Protein AF-A0A6N9J3W2-F1 (afdb_monomer_lite)

Foldseek 3Di:
DPPFQKWKFKAAPVQAGPDTDPSNCVVQNDRPPDGNCCRQPVDPDDDPDDQLVVCLVVQDWDWDWDDSDPQWIWTWIWHADDDDGRMIMIITTTD

Secondary structure (DSSP, 8-state):
-----EEEEEEETTSB--EE-HHHHHHH---TT-BHHHHHS--SS--SS-HHHHHHHHTS-EEEEEE-SSS-EEEEEEEEPSSS--EEEEEEEE-

Structure (mmCIF, N/CA/C/O backbone):
data_AF-A0A6N9J3W2-F1
#
_entry.id   AF-A0A6N9J3W2-F1
#
loop_
_atom_site.group_PDB
_atom_site.id
_atom_site.type_symbol
_atom_site.label_atom_id
_atom_site.label_alt_id
_atom_site.label_comp_id
_atom_site.label_asym_id
_atom_site.label_entity_id
_atom_site.label_seq_id
_atom_site.pdbx_PDB_ins_code
_atom_site.Cartn_x
_atom_site.Cartn_y
_atom_site.Cartn_z
_atom_site.occupancy
_atom_site.B_iso_or_equiv
_atom_site.auth_seq_id
_atom_site.auth_comp_id
_atom_site.auth_asym_id
_atom_site.auth_atom_id
_atom_site.pdbx_PDB_model_num
ATOM 1 N N . MET A 1 1 ? 11.668 14.202 20.004 1.00 42.97 1 MET A N 1
ATOM 2 C CA . MET A 1 1 ? 11.792 13.328 18.826 1.00 42.97 1 MET A CA 1
ATOM 3 C C . MET A 1 1 ? 10.436 12.674 18.712 1.00 42.97 1 MET A C 1
ATOM 5 O O . MET A 1 1 ? 10.116 11.869 19.574 1.00 42.97 1 MET A O 1
ATOM 9 N N . SER A 1 2 ? 9.568 13.180 17.839 1.00 49.34 2 SER A N 1
ATOM 10 C CA . SER A 1 2 ? 8.323 12.484 17.513 1.00 49.34 2 SER A CA 1
ATOM 11 C C . SER A 1 2 ? 8.719 11.138 16.918 1.00 49.34 2 SER A C 1
ATOM 13 O O . SER A 1 2 ? 9.572 11.113 16.034 1.00 49.34 2 SER A O 1
ATOM 15 N N . ASP A 1 3 ? 8.186 10.037 17.443 1.00 60.00 3 ASP A N 1
ATOM 16 C CA . ASP A 1 3 ? 8.301 8.745 16.770 1.00 60.00 3 ASP A CA 1
ATOM 17 C C . ASP A 1 3 ? 7.606 8.896 15.411 1.00 60.00 3 ASP A C 1
ATOM 19 O O . ASP A 1 3 ? 6.378 8.972 15.342 1.00 60.00 3 ASP A O 1
ATOM 23 N N . GLU A 1 4 ? 8.386 9.036 14.338 1.00 69.31 4 GLU A N 1
ATOM 24 C CA . GLU A 1 4 ? 7.859 9.026 12.974 1.00 69.31 4 GLU A CA 1
ATOM 25 C C . GLU A 1 4 ? 7.137 7.691 12.772 1.00 69.31 4 GLU A C 1
ATOM 27 O O . GLU A 1 4 ? 7.733 6.612 12.833 1.00 69.31 4 GLU A O 1
ATOM 32 N N . THR A 1 5 ? 5.817 7.753 12.603 1.00 85.00 5 THR A N 1
ATOM 33 C CA . THR A 1 5 ? 5.004 6.557 12.404 1.00 85.00 5 THR A CA 1
ATOM 34 C C . THR A 1 5 ? 5.171 6.104 10.962 1.00 85.00 5 THR A C 1
ATOM 36 O O . THR A 1 5 ? 4.696 6.755 10.037 1.00 85.00 5 THR A O 1
ATOM 39 N N . ILE A 1 6 ? 5.850 4.975 10.763 1.00 93.00 6 ILE A N 1
ATOM 40 C CA . ILE A 1 6 ? 6.031 4.392 9.432 1.00 93.00 6 ILE A CA 1
ATOM 41 C C . ILE A 1 6 ? 4.866 3.444 9.141 1.00 93.00 6 ILE A C 1
ATOM 43 O O . ILE A 1 6 ? 4.669 2.429 9.820 1.00 93.00 6 ILE A O 1
ATOM 47 N N . LEU A 1 7 ? 4.106 3.756 8.097 1.00 96.38 7 LEU A N 1
ATOM 48 C CA . LEU A 1 7 ? 3.037 2.904 7.584 1.00 96.38 7 LEU A CA 1
ATOM 49 C C . LEU A 1 7 ? 3.657 1.941 6.568 1.00 96.38 7 LEU A C 1
ATOM 51 O O . LEU A 1 7 ? 4.403 2.366 5.688 1.00 96.38 7 LEU A O 1
ATOM 55 N N . ILE A 1 8 ? 3.376 0.645 6.684 1.00 97.06 8 ILE A N 1
ATOM 56 C CA . ILE A 1 8 ? 3.968 -0.369 5.802 1.00 97.06 8 ILE A CA 1
ATOM 57 C C . ILE A 1 8 ? 2.869 -1.272 5.274 1.00 97.06 8 ILE A C 1
ATOM 59 O O . ILE A 1 8 ? 2.076 -1.803 6.056 1.00 97.06 8 ILE A O 1
ATOM 63 N N . HIS A 1 9 ? 2.867 -1.503 3.964 1.00 97.25 9 HIS A N 1
ATOM 64 C CA . HIS A 1 9 ? 2.032 -2.529 3.359 1.00 97.25 9 HIS A CA 1
ATOM 65 C C . HIS A 1 9 ? 2.759 -3.285 2.246 1.00 97.25 9 HIS A C 1
ATOM 67 O O . HIS A 1 9 ? 3.669 -2.762 1.604 1.00 97.25 9 HIS A O 1
ATOM 73 N N . LEU A 1 10 ? 2.349 -4.535 2.034 1.00 95.75 10 LEU A N 1
ATOM 74 C CA . LEU A 1 10 ? 2.690 -5.295 0.841 1.00 95.75 10 LEU A CA 1
ATOM 75 C C . LEU A 1 10 ? 1.583 -5.106 -0.191 1.00 95.75 10 LEU A C 1
ATOM 77 O O . LEU A 1 10 ? 0.412 -5.185 0.167 1.00 95.75 10 LEU A O 1
ATOM 81 N N . GLN A 1 11 ? 1.932 -4.917 -1.460 1.00 95.00 11 GLN A N 1
ATOM 82 C CA . GLN A 1 11 ? 0.966 -4.809 -2.554 1.00 95.00 11 GLN A CA 1
ATOM 83 C C . GLN A 1 11 ? 1.235 -5.864 -3.626 1.00 95.00 11 GLN A C 1
ATOM 85 O O . GLN A 1 11 ? 2.362 -5.996 -4.104 1.00 95.00 11 GLN A O 1
ATOM 90 N N . ALA A 1 12 ? 0.189 -6.576 -4.043 1.00 93.31 12 ALA A N 1
ATOM 91 C CA . ALA A 1 12 ? 0.239 -7.531 -5.145 1.00 93.31 12 ALA A CA 1
ATOM 92 C C . ALA A 1 12 ? -0.120 -6.901 -6.501 1.00 93.31 12 ALA A C 1
ATOM 94 O O . ALA A 1 12 ? -0.765 -5.853 -6.581 1.00 93.31 12 ALA A O 1
ATOM 95 N N . GLN A 1 13 ? 0.248 -7.582 -7.590 1.00 91.06 13 GLN A N 1
ATOM 96 C CA . GLN A 1 13 ? -0.075 -7.165 -8.964 1.00 91.06 13 GLN A CA 1
ATOM 97 C C . GLN A 1 13 ? -1.579 -7.137 -9.282 1.00 91.06 13 GLN A C 1
ATOM 99 O O . GLN A 1 13 ? -1.991 -6.488 -10.239 1.00 91.06 13 GLN A O 1
ATOM 104 N N . ASP A 1 14 ? -2.413 -7.811 -8.491 1.00 93.12 14 ASP A N 1
ATOM 105 C CA . ASP A 1 14 ? -3.873 -7.767 -8.618 1.00 93.12 14 ASP A CA 1
ATOM 106 C C . ASP A 1 14 ? -4.516 -6.673 -7.738 1.00 93.12 14 ASP A C 1
ATOM 108 O O . ASP A 1 14 ? -5.732 -6.679 -7.519 1.00 93.12 14 ASP A O 1
ATOM 112 N N . TYR A 1 15 ? -3.697 -5.748 -7.225 1.00 94.88 15 TYR A N 1
ATOM 113 C CA . TYR A 1 15 ? -4.050 -4.640 -6.334 1.00 94.88 15 TYR A CA 1
ATOM 114 C C . TYR A 1 15 ? -4.475 -5.041 -4.918 1.00 94.88 15 TYR A C 1
ATOM 116 O O . TYR A 1 15 ? -4.908 -4.171 -4.166 1.00 94.88 15 TYR A O 1
ATOM 124 N N . THR A 1 16 ? -4.384 -6.313 -4.520 1.00 96.12 16 THR A N 1
ATOM 125 C CA . THR A 1 16 ? -4.606 -6.670 -3.109 1.00 96.12 16 THR A CA 1
ATOM 126 C C . THR A 1 16 ? -3.482 -6.156 -2.220 1.00 96.12 16 THR A C 1
ATOM 128 O O . THR A 1 16 ? -2.333 -6.024 -2.650 1.00 96.12 16 THR A O 1
ATOM 131 N N . ILE A 1 17 ? -3.830 -5.897 -0.961 1.00 97.12 17 ILE A N 1
ATOM 132 C CA . ILE A 1 17 ? -2.876 -5.659 0.119 1.00 97.12 17 ILE A CA 1
ATOM 133 C C . ILE A 1 17 ? -2.855 -6.923 0.992 1.00 97.12 17 ILE A C 1
ATOM 135 O O . ILE A 1 17 ? -3.673 -7.036 1.904 1.00 97.12 17 ILE A O 1
ATOM 139 N N . PRO A 1 18 ? -2.002 -7.928 0.702 1.00 95.62 18 PRO A N 1
ATOM 140 C CA . PRO A 1 18 ? -1.977 -9.181 1.465 1.00 95.62 18 PRO A CA 1
ATOM 141 C C . PRO A 1 18 ? -1.480 -9.015 2.904 1.00 95.62 18 PRO A C 1
ATOM 143 O O . PRO A 1 18 ? -1.728 -9.880 3.742 1.00 95.62 18 PRO A O 1
ATOM 146 N N . TRP A 1 19 ? -0.763 -7.930 3.200 1.00 96.75 19 TRP A N 1
ATOM 147 C CA . TRP A 1 19 ? -0.279 -7.633 4.541 1.00 96.75 19 TRP A CA 1
ATOM 148 C C . TRP A 1 19 ? -0.076 -6.132 4.731 1.00 96.75 19 TRP A C 1
ATOM 150 O O . TRP A 1 19 ? 0.338 -5.438 3.805 1.00 96.75 19 TRP A O 1
ATOM 160 N N . ALA A 1 20 ? -0.317 -5.648 5.946 1.00 98.12 20 ALA A N 1
ATOM 161 C CA . ALA A 1 20 ? 0.042 -4.306 6.380 1.00 98.12 20 ALA A CA 1
ATOM 162 C C . ALA A 1 20 ? 0.311 -4.295 7.889 1.00 98.12 20 ALA A C 1
ATOM 164 O O . ALA A 1 20 ? -0.255 -5.121 8.617 1.00 98.12 20 ALA A O 1
ATOM 165 N N . ASN A 1 21 ? 1.152 -3.369 8.353 1.00 97.50 21 ASN A N 1
ATOM 166 C CA . ASN A 1 21 ? 1.410 -3.189 9.779 1.00 97.50 21 ASN A CA 1
ATOM 167 C C . ASN A 1 21 ? 0.231 -2.502 10.495 1.00 97.50 21 ASN A C 1
ATOM 169 O O . ASN A 1 21 ? -0.674 -1.949 9.864 1.00 97.50 21 ASN A O 1
ATOM 173 N N . ASP A 1 22 ? 0.241 -2.529 11.830 1.00 96.38 22 ASP A N 1
ATOM 174 C CA . ASP A 1 22 ? -0.846 -1.954 12.634 1.00 96.38 22 ASP A CA 1
ATOM 175 C C . ASP A 1 22 ? -0.977 -0.445 12.428 1.00 96.38 22 ASP A C 1
ATOM 177 O O . ASP A 1 22 ? -2.090 0.065 12.367 1.00 96.38 22 ASP A O 1
ATOM 181 N N . ALA A 1 23 ? 0.139 0.266 12.239 1.00 95.88 23 ALA A N 1
ATOM 182 C CA . ALA A 1 23 ? 0.115 1.689 11.914 1.00 95.88 23 ALA A CA 1
ATOM 183 C C . ALA A 1 23 ? -0.710 1.958 10.646 1.00 95.88 23 ALA A C 1
ATOM 185 O O . ALA A 1 23 ? -1.613 2.794 10.662 1.00 95.88 23 ALA A O 1
ATOM 186 N N . PHE A 1 24 ? -0.456 1.206 9.568 1.00 97.12 24 PHE A N 1
ATOM 187 C CA . PHE A 1 24 ? -1.203 1.326 8.317 1.00 97.12 24 PHE A CA 1
ATOM 188 C C . PHE A 1 24 ? -2.694 1.071 8.531 1.00 97.12 24 PHE A C 1
ATOM 190 O O . PHE A 1 24 ? -3.529 1.860 8.092 1.00 97.12 24 PHE A O 1
ATOM 197 N N . LYS A 1 25 ? -3.037 -0.007 9.243 1.00 96.81 25 LYS A N 1
ATOM 198 C CA . LYS A 1 25 ? -4.437 -0.368 9.508 1.00 96.81 25 LYS A CA 1
ATOM 199 C C . LYS A 1 25 ? -5.144 0.648 10.401 1.00 96.81 25 LYS A C 1
ATOM 201 O O . LYS A 1 25 ? -6.323 0.913 10.194 1.00 96.81 25 LYS A O 1
ATOM 206 N N . ASN A 1 26 ? -4.438 1.256 11.350 1.00 95.88 26 ASN A N 1
ATOM 207 C CA . ASN A 1 26 ? -4.985 2.319 12.190 1.00 95.88 26 ASN A CA 1
ATOM 208 C C . ASN A 1 26 ? -5.290 3.583 11.374 1.00 95.88 26 ASN A C 1
ATOM 210 O O . ASN A 1 26 ? -6.289 4.246 11.642 1.00 95.88 26 ASN A O 1
ATOM 214 N N . ARG A 1 27 ? -4.466 3.899 10.363 1.00 94.56 27 ARG A N 1
ATOM 215 C CA . ARG A 1 27 ? -4.659 5.078 9.506 1.00 94.56 27 ARG A CA 1
ATOM 216 C C . ARG A 1 27 ? -5.685 4.862 8.392 1.00 94.56 27 ARG A C 1
ATOM 218 O O . ARG A 1 27 ? -6.479 5.762 8.133 1.00 94.56 27 ARG A O 1
ATOM 225 N N . PHE A 1 28 ? -5.662 3.716 7.715 1.00 95.69 28 PHE A N 1
ATOM 226 C CA . PHE A 1 28 ? -6.459 3.464 6.502 1.00 95.69 28 PHE A CA 1
ATOM 227 C C . PHE A 1 28 ? -7.592 2.441 6.685 1.00 95.69 28 PHE A C 1
ATOM 229 O O . PHE A 1 28 ? -8.424 2.255 5.793 1.00 95.69 28 PHE A O 1
ATOM 236 N N . GLY A 1 29 ? -7.656 1.790 7.846 1.00 96.19 29 GLY A N 1
ATOM 237 C CA . GLY A 1 29 ? -8.632 0.751 8.154 1.00 96.19 29 GLY A CA 1
ATOM 238 C C . GLY A 1 29 ? -8.203 -0.658 7.714 1.00 96.19 29 GLY A C 1
ATOM 239 O O . GLY A 1 29 ? -7.051 -0.889 7.336 1.00 96.19 29 GLY A O 1
ATOM 240 N N . PRO A 1 30 ? -9.126 -1.635 7.788 1.00 96.06 30 PRO A N 1
ATOM 241 C CA . PRO A 1 30 ? -8.849 -3.027 7.443 1.00 96.06 30 PRO A CA 1
ATOM 242 C C . PRO A 1 30 ? -8.568 -3.208 5.945 1.00 96.06 30 PRO A C 1
ATOM 244 O O . PRO A 1 30 ? -9.089 -2.472 5.098 1.00 96.06 30 PRO A O 1
ATOM 247 N N . ILE A 1 31 ? -7.764 -4.228 5.638 1.00 97.38 31 ILE A N 1
ATOM 248 C CA . ILE A 1 31 ? -7.250 -4.524 4.289 1.00 97.38 31 ILE A CA 1
ATOM 249 C C . ILE A 1 31 ? -7.965 -5.718 3.638 1.00 97.38 31 ILE A C 1
ATOM 251 O O . ILE A 1 31 ? -7.908 -5.908 2.424 1.00 97.38 31 ILE A O 1
ATOM 255 N N . GLU A 1 32 ? -8.646 -6.535 4.439 1.00 96.00 32 GLU A N 1
ATOM 256 C CA . GLU A 1 32 ? -9.227 -7.806 4.031 1.00 96.00 32 GLU A CA 1
ATOM 257 C C . GLU A 1 32 ? -10.342 -7.606 2.994 1.00 96.00 32 GLU A C 1
ATOM 259 O O . GLU A 1 32 ? -11.319 -6.895 3.221 1.00 96.00 32 GLU A O 1
ATOM 264 N N . GLY A 1 33 ? -10.195 -8.258 1.836 1.00 93.81 33 GLY A N 1
ATOM 265 C CA . GLY A 1 33 ? -11.167 -8.196 0.740 1.00 93.81 33 GLY A CA 1
ATOM 266 C C . GLY A 1 33 ? -11.158 -6.893 -0.064 1.00 93.81 33 GLY A C 1
ATOM 267 O O . GLY A 1 33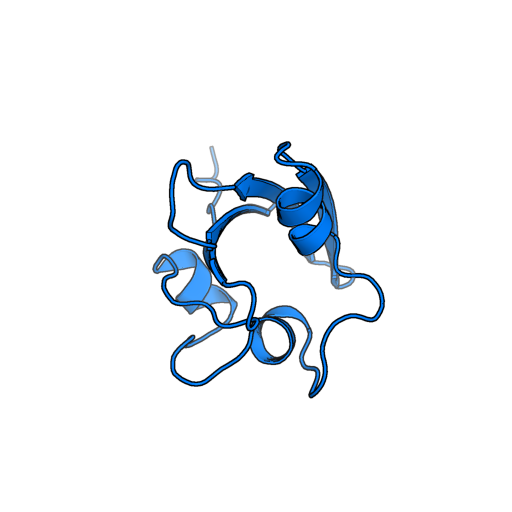 ? -11.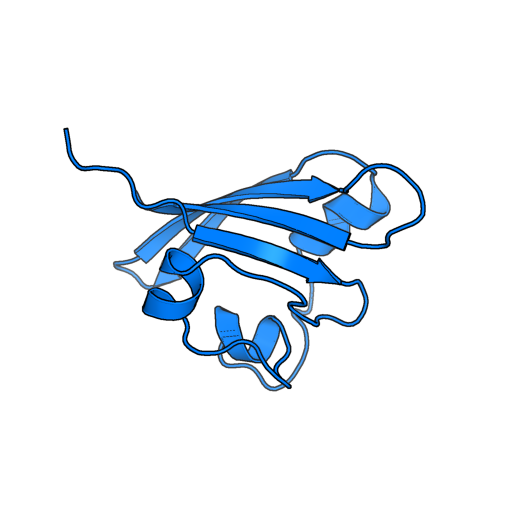976 -6.757 -0.970 1.00 93.81 33 GLY A O 1
ATOM 268 N N . ARG A 1 34 ? -10.240 -5.965 0.229 1.00 95.94 34 ARG A N 1
ATOM 269 C CA . ARG A 1 34 ? -10.156 -4.651 -0.418 1.00 95.94 34 ARG A CA 1
ATOM 270 C C . ARG A 1 34 ? -8.902 -4.520 -1.281 1.00 95.94 34 ARG A C 1
ATOM 272 O O . ARG A 1 34 ? -7.871 -5.154 -1.044 1.00 95.94 34 ARG A O 1
ATOM 279 N N . LYS A 1 35 ? -8.996 -3.684 -2.309 1.00 97.12 35 LYS A N 1
ATOM 280 C CA . LYS A 1 35 ? -7.910 -3.322 -3.221 1.00 97.12 35 LYS A CA 1
ATOM 281 C C . LYS A 1 35 ? -7.270 -2.001 -2.799 1.00 97.12 35 LYS A C 1
ATOM 283 O O . LYS A 1 35 ? -7.906 -1.151 -2.178 1.00 97.12 35 LYS A O 1
ATOM 288 N N . CYS A 1 36 ? -6.016 -1.790 -3.185 1.00 95.81 36 CYS A N 1
ATOM 289 C CA . CYS A 1 36 ? -5.249 -0.606 -2.799 1.00 95.81 36 CYS A CA 1
ATOM 290 C C . CYS A 1 36 ? -5.937 0.709 -3.188 1.00 95.81 36 CYS A C 1
ATOM 292 O O . CYS A 1 36 ? -5.926 1.655 -2.410 1.00 95.81 36 CYS A O 1
ATOM 294 N N . PHE A 1 37 ? -6.606 0.763 -4.344 1.00 96.12 37 PHE A N 1
ATOM 295 C CA . PHE A 1 37 ? -7.311 1.960 -4.802 1.00 96.12 37 PHE A CA 1
ATOM 296 C C . PHE A 1 37 ? -8.588 2.253 -3.998 1.00 96.12 37 PHE A C 1
ATOM 298 O O . PHE A 1 37 ? -8.989 3.411 -3.916 1.00 96.12 37 PHE A O 1
ATOM 305 N N . GLU A 1 38 ? -9.192 1.244 -3.366 1.00 97.12 38 GLU A N 1
ATOM 306 C CA . GLU A 1 38 ? -10.320 1.428 -2.445 1.00 97.12 38 GLU A CA 1
ATOM 307 C C . GLU A 1 38 ? -9.837 1.939 -1.085 1.00 97.12 38 GLU A C 1
ATOM 309 O O . GLU A 1 38 ? -10.539 2.695 -0.424 1.00 97.12 38 GLU A O 1
ATOM 314 N N . ILE A 1 39 ? -8.652 1.502 -0.650 1.00 96.62 39 ILE A N 1
ATOM 315 C CA . ILE A 1 39 ? -8.093 1.819 0.671 1.00 96.62 39 ILE A CA 1
ATOM 316 C C . ILE A 1 39 ? -7.397 3.186 0.666 1.00 96.62 39 ILE A C 1
ATOM 318 O O . ILE A 1 39 ? -7.654 4.011 1.535 1.00 96.62 39 ILE A O 1
ATOM 322 N N . LEU A 1 40 ? -6.519 3.427 -0.309 1.00 94.81 40 LEU A N 1
ATOM 323 C CA . LEU A 1 40 ? -5.621 4.587 -0.346 1.00 94.81 40 LEU A CA 1
ATOM 324 C C . LEU A 1 40 ? -6.201 5.782 -1.106 1.00 94.81 40 LEU A C 1
ATOM 326 O O . LEU A 1 40 ? -5.713 6.899 -0.958 1.00 94.81 40 LEU A O 1
ATOM 330 N N . HIS A 1 41 ? -7.193 5.559 -1.969 1.00 92.94 41 HIS A N 1
ATOM 331 C CA . HIS A 1 41 ? -7.684 6.595 -2.881 1.00 92.94 41 HIS A CA 1
ATOM 332 C C . HIS A 1 41 ? -9.202 6.769 -2.880 1.00 92.94 41 HIS A C 1
ATOM 334 O O . HIS A 1 41 ? -9.679 7.636 -3.609 1.00 92.94 41 HIS A O 1
ATOM 340 N N . ASP A 1 42 ? -9.938 5.959 -2.112 1.00 93.75 42 ASP A N 1
ATOM 341 C CA . ASP A 1 42 ? -11.408 5.938 -2.096 1.00 93.75 42 ASP A CA 1
ATOM 342 C C . ASP A 1 42 ? -12.020 5.840 -3.510 1.00 93.75 42 ASP A C 1
ATOM 344 O O . ASP A 1 42 ? -12.933 6.564 -3.906 1.00 93.75 42 ASP A O 1
ATOM 348 N N . ARG A 1 43 ? -11.443 4.964 -4.341 1.00 95.00 43 ARG A N 1
ATOM 349 C CA . ARG A 1 43 ? -11.875 4.720 -5.725 1.00 95.00 43 ARG A CA 1
ATOM 350 C C . ARG A 1 43 ? -12.481 3.334 -5.862 1.00 95.00 43 ARG A C 1
ATOM 352 O O . ARG A 1 43 ? -12.194 2.432 -5.090 1.00 95.00 43 ARG A O 1
ATOM 359 N N . ASN A 1 44 ? -13.249 3.144 -6.930 1.00 96.06 44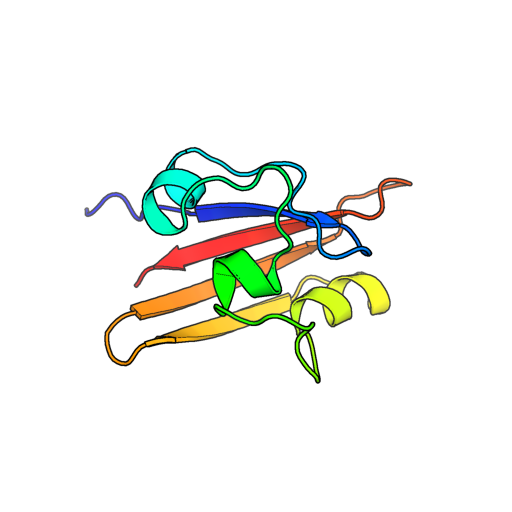 ASN A N 1
ATOM 360 C CA . ASN A 1 44 ? -13.784 1.845 -7.351 1.00 96.06 44 ASN A CA 1
ATOM 361 C C . ASN A 1 44 ? -13.012 1.221 -8.531 1.00 96.06 44 ASN A C 1
ATOM 363 O O . ASN A 1 44 ? -13.419 0.192 -9.066 1.00 96.06 44 ASN A O 1
ATOM 367 N N . SER A 1 45 ? -11.925 1.858 -8.975 1.00 95.62 45 SER A N 1
ATOM 368 C CA . SER A 1 45 ? -11.094 1.398 -10.088 1.00 95.62 45 SER A CA 1
ATOM 369 C C . SER A 1 45 ? -9.620 1.781 -9.890 1.00 95.62 45 SER A C 1
ATOM 371 O O . SER A 1 45 ? -9.329 2.752 -9.180 1.00 95.62 45 SER A O 1
ATOM 373 N N . PRO A 1 46 ? -8.674 1.038 -10.505 1.00 94.81 46 PRO A N 1
ATOM 374 C CA . PRO A 1 46 ? -7.248 1.327 -10.398 1.00 94.81 46 PRO A CA 1
ATOM 375 C C . PRO A 1 46 ? -6.867 2.730 -10.878 1.00 94.81 46 PRO A C 1
ATOM 377 O O . PRO A 1 46 ? -7.504 3.322 -11.750 1.00 94.81 46 PRO A O 1
ATOM 380 N N . CYS A 1 47 ? -5.755 3.246 -10.355 1.00 91.31 47 CYS A N 1
ATOM 381 C CA . CYS A 1 47 ? -5.168 4.493 -10.833 1.00 91.31 47 CYS A CA 1
ATOM 382 C C . CYS A 1 47 ? -4.805 4.394 -12.323 1.00 91.31 47 CYS A C 1
ATOM 384 O O . CYS A 1 47 ? -4.122 3.457 -12.728 1.00 91.31 47 CYS A O 1
ATOM 386 N N . ALA A 1 48 ? -5.173 5.410 -13.115 1.00 88.75 48 ALA A N 1
ATOM 387 C CA . ALA A 1 48 ? -4.865 5.464 -14.551 1.00 88.75 48 ALA A CA 1
ATOM 388 C C . ALA A 1 48 ? -3.359 5.324 -14.852 1.00 88.75 48 ALA A C 1
ATOM 390 O O . ALA A 1 48 ? -2.969 4.754 -15.867 1.00 88.75 48 ALA A O 1
ATOM 391 N N . LYS A 1 49 ? -2.513 5.840 -13.953 1.00 86.19 49 LYS A N 1
ATOM 392 C CA . LYS A 1 49 ? -1.067 5.602 -13.916 1.00 86.19 49 LYS A CA 1
ATOM 393 C C . LYS A 1 49 ? -0.685 5.328 -12.468 1.00 86.19 49 LYS A C 1
ATOM 395 O O . LYS A 1 49 ? -0.744 6.239 -11.649 1.00 86.19 49 LYS A O 1
ATOM 400 N N . CYS A 1 50 ? -0.354 4.082 -12.145 1.00 87.25 50 CYS A N 1
ATOM 401 C CA . CYS A 1 50 ? 0.045 3.690 -10.796 1.00 87.25 50 CYS A CA 1
ATOM 402 C C . CYS A 1 50 ? 1.578 3.764 -10.666 1.00 87.25 50 CYS A C 1
ATOM 404 O O . CYS A 1 50 ? 2.262 2.958 -11.300 1.00 87.25 50 CYS A O 1
ATOM 406 N N . PRO A 1 51 ? 2.135 4.689 -9.859 1.00 80.69 51 PRO A N 1
ATOM 407 C CA . PRO A 1 51 ? 3.584 4.796 -9.678 1.00 80.69 51 PRO A CA 1
ATOM 408 C C . PRO A 1 51 ? 4.184 3.537 -9.046 1.00 80.69 51 PRO A C 1
ATOM 410 O O . PRO A 1 51 ? 5.246 3.090 -9.464 1.00 80.69 51 PRO A O 1
ATOM 413 N N . THR A 1 52 ? 3.466 2.913 -8.110 1.00 84.94 52 THR A N 1
ATOM 414 C CA . THR A 1 52 ? 3.862 1.659 -7.456 1.00 84.94 52 THR A CA 1
ATOM 415 C C . THR A 1 52 ? 4.079 0.531 -8.481 1.00 84.94 52 THR A C 1
ATOM 417 O O . THR A 1 52 ? 5.034 -0.229 -8.373 1.00 84.94 52 THR A O 1
ATOM 420 N N . PHE A 1 53 ? 3.302 0.473 -9.571 1.00 84.69 53 PHE A N 1
ATOM 421 C CA . PHE A 1 53 ? 3.494 -0.528 -10.638 1.00 84.69 53 PHE A CA 1
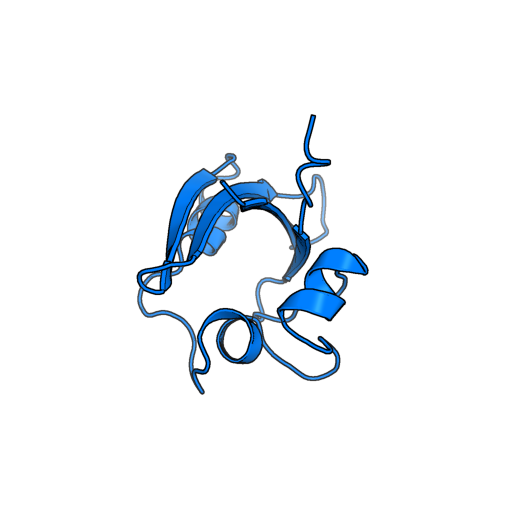ATOM 422 C C . PHE A 1 53 ? 4.709 -0.266 -11.545 1.00 84.69 53 PHE A C 1
ATOM 424 O O . PHE A 1 53 ? 5.168 -1.182 -12.236 1.00 84.69 53 PHE A O 1
ATOM 431 N N . LEU A 1 54 ? 5.281 0.944 -11.533 1.00 82.06 54 LEU A N 1
ATOM 432 C CA . LEU A 1 54 ? 6.559 1.191 -12.208 1.00 82.06 54 LEU A CA 1
ATOM 433 C C . LEU A 1 54 ? 7.692 0.409 -11.532 1.00 82.06 54 LEU A C 1
ATOM 435 O O . LEU A 1 54 ? 8.573 -0.085 -12.234 1.00 82.06 54 LEU A O 1
ATOM 439 N N . ALA A 1 55 ? 7.635 0.225 -10.207 1.00 82.88 55 ALA A N 1
ATOM 440 C CA . ALA A 1 55 ? 8.616 -0.571 -9.468 1.00 82.88 55 ALA A CA 1
ATOM 441 C C . ALA A 1 55 ? 8.575 -2.055 -9.880 1.00 82.88 55 ALA A C 1
ATOM 443 O O . ALA A 1 55 ? 9.628 -2.668 -10.052 1.00 82.88 55 ALA A O 1
ATOM 444 N N . PHE A 1 56 ? 7.381 -2.605 -10.151 1.00 79.69 56 PHE A N 1
ATOM 445 C CA . PHE A 1 56 ? 7.242 -3.947 -10.735 1.00 79.69 56 PHE A CA 1
ATOM 446 C C . PHE A 1 56 ? 7.888 -4.044 -12.120 1.00 79.69 56 PHE A C 1
ATOM 448 O O . PHE A 1 56 ? 8.594 -5.004 -12.409 1.00 79.69 56 PHE A O 1
ATOM 455 N N . SER A 1 57 ? 7.644 -3.057 -12.985 1.00 79.88 57 SER A N 1
ATOM 456 C CA . SER A 1 57 ? 8.120 -3.095 -14.374 1.00 79.88 57 SER A CA 1
ATOM 457 C C . SER A 1 57 ? 9.641 -2.949 -14.462 1.00 79.88 57 SER A C 1
ATOM 459 O O . SER A 1 57 ? 10.302 -3.670 -15.208 1.00 79.88 57 SER A O 1
ATOM 461 N N . ASN A 1 58 ? 10.203 -2.034 -13.672 1.00 82.06 58 ASN A N 1
ATOM 462 C CA . ASN A 1 58 ? 11.603 -1.640 -13.790 1.00 82.06 58 ASN A CA 1
ATOM 463 C C . ASN A 1 58 ? 12.532 -2.409 -12.843 1.00 82.06 58 ASN A C 1
ATOM 465 O O . ASN A 1 58 ? 13.745 -2.296 -12.994 1.00 82.06 58 ASN A O 1
ATOM 469 N N . HIS A 1 59 ? 11.994 -3.177 -11.885 1.00 77.38 59 HIS A N 1
ATOM 470 C CA . HIS A 1 59 ? 12.767 -3.865 -10.840 1.00 77.38 59 HIS A CA 1
ATOM 471 C C . HIS A 1 59 ? 13.721 -2.920 -10.091 1.00 77.38 59 HIS A C 1
ATOM 473 O O . HIS A 1 59 ? 14.848 -3.280 -9.754 1.00 77.38 59 HIS A O 1
ATOM 479 N N . GLN A 1 60 ? 13.285 -1.679 -9.881 1.00 83.44 60 GLN A N 1
ATOM 480 C CA . GLN A 1 60 ? 14.035 -0.641 -9.182 1.00 83.44 60 GLN A CA 1
ATOM 481 C C . GLN A 1 60 ? 13.135 0.001 -8.125 1.00 83.44 60 GLN A C 1
ATOM 483 O O . GLN A 1 60 ? 11.934 0.152 -8.381 1.00 83.44 60 GLN A O 1
ATOM 488 N N . PRO A 1 61 ? 13.695 0.408 -6.972 1.00 87.31 61 PRO A N 1
ATOM 489 C CA . PRO A 1 61 ? 12.956 1.178 -5.990 1.00 87.31 61 PRO A CA 1
ATOM 490 C C . PRO A 1 61 ? 12.395 2.475 -6.579 1.00 87.31 61 PRO A C 1
ATOM 492 O O . PRO A 1 61 ? 13.048 3.141 -7.386 1.00 87.31 61 PRO A O 1
ATOM 495 N N . VAL A 1 62 ? 11.195 2.855 -6.148 1.00 90.75 62 VAL A N 1
ATOM 496 C CA . VAL A 1 62 ? 10.573 4.140 -6.491 1.00 90.75 62 VAL A CA 1
ATOM 497 C C . VAL A 1 62 ? 10.370 4.930 -5.209 1.00 90.75 62 VAL A C 1
ATOM 499 O O . VAL A 1 62 ? 9.632 4.497 -4.328 1.00 90.75 62 VAL A O 1
ATOM 502 N N . ILE A 1 63 ? 11.001 6.102 -5.127 1.00 92.44 63 ILE A N 1
ATOM 503 C CA . ILE A 1 63 ? 10.817 7.058 -4.032 1.00 92.44 63 ILE A CA 1
ATOM 504 C C . ILE A 1 63 ? 10.006 8.234 -4.566 1.00 92.44 63 ILE A C 1
ATOM 506 O O . ILE A 1 63 ? 10.353 8.795 -5.609 1.00 92.44 63 ILE A O 1
ATOM 510 N N . ARG A 1 64 ? 8.919 8.602 -3.884 1.00 92.44 64 ARG A N 1
ATOM 511 C CA . ARG A 1 64 ? 8.093 9.753 -4.274 1.00 92.44 64 ARG A CA 1
ATOM 512 C C . ARG A 1 64 ? 7.379 10.377 -3.086 1.00 92.44 64 ARG A C 1
ATOM 514 O O . ARG A 1 64 ? 7.017 9.683 -2.139 1.00 92.44 64 ARG A O 1
ATOM 521 N N . GLU A 1 65 ? 7.079 11.656 -3.218 1.00 94.31 65 GLU A N 1
ATOM 522 C CA . GLU A 1 65 ? 6.074 12.323 -2.401 1.00 94.31 65 GLU A CA 1
ATOM 523 C C . GLU A 1 65 ? 4.667 11.917 -2.879 1.00 94.31 65 GLU A C 1
ATOM 525 O O . GLU A 1 65 ? 4.392 11.850 -4.083 1.00 94.31 65 GLU A O 1
ATOM 530 N N . TRP A 1 66 ? 3.782 11.600 -1.938 1.00 93.31 66 TRP A N 1
ATOM 531 C CA . TRP A 1 66 ? 2.377 11.306 -2.170 1.00 93.31 66 TRP A CA 1
ATOM 532 C C . TRP A 1 66 ? 1.513 12.200 -1.286 1.00 93.31 66 TRP A C 1
ATOM 534 O O . TRP A 1 66 ? 1.455 12.028 -0.072 1.00 93.31 66 TRP A O 1
ATOM 544 N N . VAL A 1 67 ? 0.824 13.136 -1.930 1.00 92.69 67 VAL A N 1
ATOM 545 C CA . VAL A 1 67 ? -0.137 14.033 -1.290 1.00 92.69 67 VAL A CA 1
ATOM 546 C C . VAL A 1 67 ? -1.496 13.339 -1.264 1.00 92.69 67 VAL A C 1
ATOM 548 O O . VAL A 1 67 ? -2.063 13.040 -2.321 1.00 92.69 67 VAL A O 1
ATOM 551 N N . LEU A 1 68 ? -1.997 13.052 -0.064 1.00 90.94 68 LEU A N 1
ATOM 552 C CA . LEU A 1 68 ? -3.323 12.469 0.141 1.00 90.94 68 LEU A CA 1
ATOM 553 C C . LEU A 1 68 ? -4.387 13.565 0.274 1.00 90.94 68 LEU A C 1
ATOM 555 O O . LEU A 1 68 ? -5.468 13.446 -0.304 1.00 90.94 68 LEU A O 1
ATOM 559 N N . SER A 1 69 ? -4.065 14.634 1.001 1.00 91.19 69 SER A N 1
ATOM 560 C CA . SER A 1 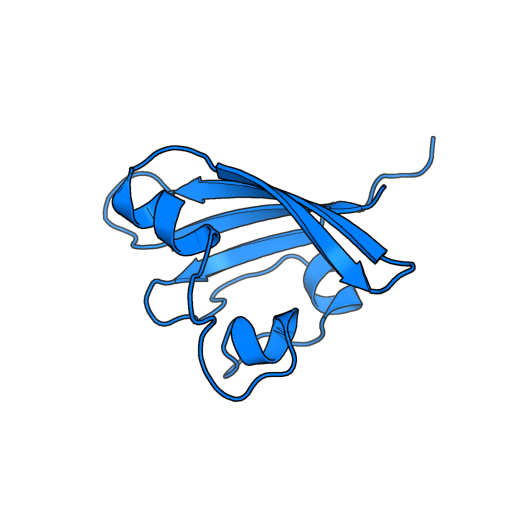69 ? -4.923 15.799 1.231 1.00 91.19 69 SER A CA 1
ATOM 561 C C . SER A 1 69 ? -4.070 17.066 1.386 1.00 91.19 69 SER A C 1
ATOM 563 O O . SER A 1 69 ? -2.846 16.998 1.311 1.00 91.19 69 SER A O 1
ATOM 565 N N . GLU A 1 70 ? -4.693 18.230 1.592 1.00 89.25 70 GLU A N 1
ATOM 566 C CA . GLU A 1 70 ? -3.957 19.483 1.851 1.00 89.25 70 GLU A CA 1
ATOM 567 C C . GLU A 1 70 ? -3.101 19.425 3.128 1.00 89.25 70 GLU A C 1
ATOM 569 O O . GLU A 1 70 ? -2.126 20.163 3.244 1.00 89.25 70 GLU A O 1
ATOM 574 N N . GLU A 1 71 ? -3.456 18.548 4.067 1.00 88.88 71 GLU A N 1
ATOM 575 C CA . GLU A 1 71 ? -2.836 18.443 5.391 1.00 88.88 71 GLU A CA 1
ATOM 576 C C . GLU A 1 71 ? -1.973 17.181 5.541 1.00 88.88 71 GLU A C 1
ATOM 578 O O . GLU A 1 71 ? -1.227 17.070 6.508 1.00 88.88 71 GLU A O 1
ATOM 583 N N . GLU A 1 72 ? -2.054 16.233 4.599 1.00 90.94 72 GLU A N 1
ATOM 584 C CA . GLU A 1 72 ? -1.421 14.918 4.729 1.00 90.94 72 GLU A CA 1
ATOM 585 C C . GLU A 1 72 ? -0.587 14.565 3.499 1.00 90.94 72 GLU A C 1
ATOM 587 O O . GLU A 1 72 ? -1.103 14.337 2.395 1.00 90.94 72 GLU A O 1
ATOM 592 N N . THR A 1 73 ? 0.722 14.473 3.723 1.00 93.31 73 THR A N 1
ATOM 593 C CA . THR A 1 73 ? 1.716 14.104 2.720 1.00 93.31 73 THR A CA 1
ATOM 594 C C . THR A 1 73 ? 2.611 12.994 3.254 1.00 93.31 73 THR A C 1
ATOM 596 O O . THR A 1 73 ? 3.003 12.983 4.417 1.00 93.31 73 THR A O 1
ATOM 599 N N . TYR A 1 74 ? 2.934 12.044 2.381 1.00 93.88 74 TYR A N 1
ATOM 600 C CA . TYR A 1 74 ? 3.804 10.922 2.698 1.00 93.88 74 TYR A CA 1
ATOM 601 C C . TYR A 1 74 ? 4.979 10.865 1.733 1.00 93.88 74 TYR A C 1
ATOM 603 O O . TYR A 1 74 ? 4.803 10.937 0.517 1.00 93.88 74 TYR A O 1
ATOM 611 N N . MET A 1 75 ? 6.174 10.602 2.248 1.00 94.69 75 MET A N 1
ATOM 612 C CA . MET A 1 75 ? 7.261 10.070 1.435 1.00 94.69 75 MET A CA 1
ATOM 613 C C . MET A 1 75 ? 7.061 8.565 1.346 1.00 94.69 75 MET A C 1
ATOM 615 O O . MET A 1 75 ? 7.034 7.863 2.354 1.00 94.69 75 MET A O 1
ATOM 619 N N . THR A 1 76 ? 6.902 8.074 0.125 1.00 94.31 76 THR A N 1
ATOM 620 C CA . THR A 1 76 ? 6.705 6.655 -0.158 1.00 94.31 76 THR A CA 1
ATOM 621 C C . THR A 1 76 ? 7.967 6.062 -0.758 1.00 94.31 76 THR A C 1
ATOM 623 O O . THR A 1 76 ? 8.536 6.627 -1.694 1.00 94.31 76 THR A O 1
ATOM 626 N N . VAL A 1 77 ? 8.396 4.921 -0.224 1.00 94.25 77 VAL A N 1
ATOM 627 C CA . VAL A 1 77 ? 9.503 4.110 -0.740 1.00 94.25 77 VAL A CA 1
ATOM 628 C C . VAL A 1 77 ? 8.931 2.756 -1.130 1.00 94.25 77 VAL A C 1
ATOM 630 O O . VAL A 1 77 ? 8.515 1.989 -0.265 1.00 94.25 77 VAL A O 1
ATOM 633 N N . VAL A 1 78 ? 8.888 2.485 -2.434 1.00 94.06 78 VAL A N 1
ATOM 634 C CA . VAL A 1 78 ? 8.349 1.251 -3.015 1.00 94.06 78 VAL A CA 1
ATOM 635 C C . VAL A 1 78 ? 9.492 0.367 -3.477 1.00 94.06 78 VAL A C 1
ATOM 637 O O . VAL A 1 78 ? 10.253 0.775 -4.353 1.00 94.06 78 VAL A O 1
ATOM 640 N N . GLU A 1 79 ? 9.570 -0.855 -2.965 1.00 92.69 79 GLU A N 1
ATOM 641 C CA . GLU A 1 79 ? 10.619 -1.815 -3.306 1.00 92.69 79 GLU A CA 1
ATOM 642 C C . GLU A 1 79 ? 10.010 -3.160 -3.724 1.00 92.69 79 GLU A C 1
ATOM 644 O O . GLU A 1 79 ? 9.143 -3.689 -3.024 1.00 92.69 79 GLU A O 1
ATOM 649 N N . PRO A 1 80 ? 10.430 -3.749 -4.856 1.00 89.31 80 PRO A N 1
ATOM 650 C CA . PRO A 1 80 ? 10.040 -5.110 -5.198 1.00 89.31 80 PRO A CA 1
ATOM 651 C C . PRO A 1 80 ? 10.692 -6.115 -4.256 1.00 89.31 80 PRO A C 1
ATOM 653 O O . PRO A 1 80 ? 11.894 -6.047 -3.996 1.00 89.31 80 PRO A O 1
ATOM 656 N N . LEU A 1 81 ? 9.905 -7.081 -3.777 1.00 87.50 81 LEU A N 1
ATOM 657 C CA . LEU A 1 81 ? 10.471 -8.193 -3.027 1.00 87.50 81 LEU A CA 1
ATOM 658 C C . LEU A 1 81 ? 11.296 -9.096 -3.963 1.00 87.50 81 LEU A C 1
ATOM 660 O O . LEU A 1 81 ? 10.895 -9.338 -5.106 1.00 87.50 81 LEU A O 1
ATOM 664 N N . PRO A 1 82 ? 12.454 -9.605 -3.507 1.00 80.25 82 PRO A N 1
ATOM 665 C CA . PRO A 1 82 ? 13.270 -10.511 -4.305 1.00 80.25 82 PRO A CA 1
ATOM 666 C C . PRO A 1 82 ? 12.591 -11.881 -4.486 1.00 80.25 82 PRO A C 1
ATOM 668 O O . PRO A 1 82 ? 12.044 -12.427 -3.534 1.00 80.25 82 PRO A O 1
ATOM 671 N N . ASN A 1 83 ? 12.740 -12.458 -5.687 1.00 61.16 83 ASN A N 1
ATOM 672 C CA . ASN A 1 83 ? 12.408 -13.836 -6.096 1.00 61.16 83 ASN A CA 1
ATOM 673 C C . ASN A 1 83 ? 10.931 -14.288 -5.982 1.00 61.16 83 ASN A C 1
ATOM 675 O O . ASN A 1 83 ? 10.391 -14.432 -4.893 1.00 61.16 83 ASN A O 1
ATOM 679 N N . GLU A 1 84 ? 10.339 -14.636 -7.136 1.00 66.12 84 GLU A N 1
ATOM 680 C CA . GLU A 1 84 ? 9.096 -15.419 -7.375 1.00 66.12 84 GLU A CA 1
ATOM 681 C C . GLU A 1 84 ? 7.780 -14.958 -6.725 1.00 66.12 84 GLU A C 1
ATOM 683 O O . GLU A 1 84 ? 6.707 -15.413 -7.118 1.00 66.12 84 GLU A O 1
ATOM 688 N N . VAL A 1 85 ? 7.826 -14.017 -5.789 1.00 73.75 85 VAL A N 1
ATOM 689 C CA . VAL A 1 85 ? 6.655 -13.465 -5.122 1.00 73.75 85 VAL A CA 1
ATOM 690 C C . VAL A 1 85 ? 6.345 -12.107 -5.761 1.00 73.75 85 VAL A C 1
ATOM 692 O O . VAL A 1 85 ? 7.126 -11.171 -5.592 1.00 73.75 85 VAL A O 1
ATOM 695 N N . PRO A 1 86 ? 5.234 -11.958 -6.513 1.00 84.75 86 PRO A N 1
ATOM 696 C CA . PRO A 1 86 ? 4.905 -10.726 -7.233 1.00 84.75 86 PRO A CA 1
ATOM 697 C C . PRO A 1 86 ? 4.318 -9.669 -6.282 1.00 84.75 86 PRO A C 1
ATOM 699 O O . PRO A 1 86 ? 3.184 -9.214 -6.454 1.00 84.75 86 PRO A O 1
ATOM 702 N N . LEU A 1 87 ? 5.097 -9.300 -5.262 1.00 90.19 87 LEU A N 1
ATOM 703 C CA . LEU A 1 87 ? 4.761 -8.309 -4.247 1.00 90.19 87 LEU A CA 1
ATOM 704 C C . LEU A 1 87 ? 5.782 -7.167 -4.230 1.00 90.19 87 LEU A C 1
ATOM 70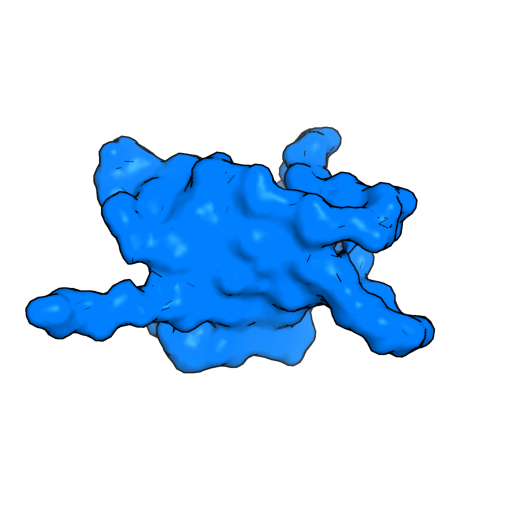6 O O . LEU A 1 87 ? 6.975 -7.358 -4.466 1.00 90.19 87 LEU A O 1
ATOM 710 N N . LEU A 1 88 ? 5.290 -5.985 -3.884 1.00 92.12 88 LEU A N 1
ATOM 711 C CA . LEU A 1 88 ? 6.093 -4.831 -3.491 1.00 92.12 88 LEU A CA 1
ATOM 712 C C . LEU A 1 88 ? 5.885 -4.582 -2.003 1.00 92.12 88 LEU A C 1
ATOM 714 O O . LEU A 1 88 ? 4.790 -4.831 -1.501 1.00 92.12 88 LEU A O 1
ATOM 718 N N . ILE A 1 89 ? 6.891 -4.041 -1.331 1.00 94.50 89 ILE A N 1
ATOM 719 C CA . ILE A 1 89 ? 6.737 -3.375 -0.040 1.00 94.50 89 ILE A CA 1
ATOM 720 C C . ILE A 1 89 ? 6.716 -1.864 -0.266 1.00 94.50 89 ILE A C 1
ATOM 722 O O . ILE A 1 89 ? 7.534 -1.337 -1.017 1.00 94.50 89 ILE A O 1
ATOM 726 N N . GLU A 1 90 ? 5.764 -1.168 0.348 1.00 95.50 90 GLU A N 1
ATOM 727 C CA . GLU A 1 90 ? 5.683 0.293 0.319 1.00 95.50 90 GLU A CA 1
ATOM 728 C C . GLU A 1 90 ? 5.714 0.825 1.754 1.00 95.50 90 GLU A C 1
ATOM 730 O O . GLU A 1 90 ? 4.808 0.568 2.553 1.00 95.50 90 GLU A O 1
ATOM 735 N N . HIS A 1 91 ? 6.795 1.540 2.072 1.00 95.12 91 HIS A N 1
ATOM 736 C CA . HIS A 1 91 ? 6.959 2.300 3.308 1.00 95.12 91 HIS A CA 1
ATOM 737 C C . HIS A 1 91 ? 6.429 3.711 3.079 1.00 95.12 91 HIS A C 1
ATOM 739 O O . HIS A 1 91 ? 6.806 4.338 2.091 1.00 95.12 91 HIS A O 1
ATOM 745 N N . MET A 1 92 ? 5.588 4.217 3.975 1.00 95.25 92 MET A N 1
ATOM 746 C CA . MET A 1 92 ? 5.018 5.560 3.901 1.00 95.25 92 MET A CA 1
ATOM 747 C C . MET A 1 92 ? 5.384 6.297 5.187 1.00 95.25 92 MET A C 1
ATOM 749 O O . MET A 1 92 ? 5.024 5.864 6.283 1.00 95.25 92 MET A O 1
ATOM 753 N N . ILE A 1 93 ? 6.143 7.375 5.031 1.00 93.56 93 ILE A N 1
ATOM 754 C CA . ILE A 1 93 ? 6.685 8.189 6.116 1.00 93.56 93 ILE A CA 1
ATOM 755 C C . ILE A 1 93 ? 5.961 9.530 6.066 1.00 93.56 93 ILE A C 1
ATOM 757 O O . ILE A 1 93 ? 6.045 10.232 5.059 1.00 93.56 93 ILE A O 1
ATOM 761 N N . GLU A 1 94 ? 5.219 9.840 7.121 1.00 88.56 94 GLU A N 1
ATOM 762 C CA . GLU A 1 94 ? 4.512 11.112 7.295 1.00 88.56 94 GLU A CA 1
ATOM 763 C C . GLU A 1 94 ? 5.488 12.196 7.777 1.00 88.56 94 GLU A C 1
ATOM 765 O O . GLU A 1 94 ? 6.301 11.919 8.664 1.00 88.56 94 GLU A O 1
ATOM 770 N N . TYR A 1 95 ? 5.430 13.400 7.199 1.00 79.25 95 TYR A N 1
ATOM 771 C CA . TYR A 1 95 ? 6.231 14.562 7.616 1.00 79.25 95 TYR A CA 1
ATOM 772 C C . TYR A 1 95 ? 5.545 15.894 7.300 1.00 79.25 95 TYR A C 1
ATOM 774 O O . TYR A 1 95 ? 4.645 15.910 6.430 1.00 79.25 95 TYR A O 1
#

pLDDT: mean 89.66, std 10.03, range [42.97, 98.12]

Sequence (95 aa):
MSDETILIHLQAQDYTIPWANDAFKNRFGPIEGRKCFEILHDRNSPCAKCPTFLAFSNHQPVIREWVLSEEETYMTVVEPLPNEVPLLIEHMIEY

Radius of gyration: 12.86 Å; chains: 1; bounding box: 28×35×33 Å